Protein AF-A0A9Q0YHU2-F1 (afdb_monomer)

Sequence (112 aa):
MFFFGITVQHPTLLHMFLQQNFCLVVPSHVRVKLPQVEPEPTNDVVRATDRQSKTKMKHYAEKKHSFKQSPIRVGDDSVLVRQNKINKLFPPYDPKPFKFISDKGSLITARA

Solvent-accessible surface area (backbone atoms only — not comparable to full-atom values): 7676 Å² total; per-residue (Å²): 141,81,90,82,84,79,82,82,85,81,82,89,85,80,85,79,69,67,82,76,73,80,65,76,84,66,66,96,58,80,75,85,65,74,88,75,84,70,76,81,74,54,71,66,56,53,52,50,52,50,52,52,51,52,50,53,53,49,52,51,50,40,60,74,68,63,66,73,83,72,93,77,51,74,69,42,68,75,42,67,51,76,49,80,86,83,58,94,86,57,76,67,47,41,89,65,59,19,32,34,70,46,73,60,90,90,47,76,42,67,49,117

Mean predicted aligned error: 15.83 Å

Secondary structure (DSSP, 8-state):
----------------S----------SS---SPPP-PPPPPHHHHHHHHHHHHHHHHHHHHHHTTPPPP---TT-S-BPPBPP---TTS-SB-SS-BEEEEEETTEEEEE-

Foldseek 3Di:
DDDDDDDDDDDDDDPPPDPPPPPVPPPPDDPPDDPDPDPDDDPVVVVVVVVVVVVVVVVVVCVVVVPDDDPDDQFDFFDWDADDCPDPPDDRTDPDGWHWHDDDPPDTDTHD

Organism: Holothuria leucospilota (NCBI:txid206669)

Radius of gyration: 26.69 Å; Cα contacts (8 Å, |Δi|>4): 64; chains: 1; bounding box: 63×56×56 Å

Structure (mmCIF, N/CA/C/O backbone):
data_AF-A0A9Q0YHU2-F1
#
_entry.id   AF-A0A9Q0YHU2-F1
#
loop_
_atom_site.group_PDB
_atom_site.id
_atom_site.type_symbol
_atom_site.label_atom_id
_atom_site.label_alt_id
_atom_site.label_comp_id
_atom_site.label_asym_id
_atom_site.label_entity_id
_atom_site.label_seq_id
_atom_site.pdbx_PDB_ins_code
_atom_site.Cartn_x
_atom_site.Cartn_y
_atom_site.Cartn_z
_atom_site.occupancy
_atom_site.B_iso_or_equiv
_atom_site.auth_seq_id
_atom_site.auth_comp_id
_atom_site.auth_asym_id
_atom_site.auth_atom_id
_atom_site.pdbx_PDB_model_num
ATOM 1 N N . MET A 1 1 ? -16.260 41.798 5.745 1.00 46.94 1 MET A N 1
ATOM 2 C CA . MET A 1 1 ? -15.232 41.582 4.704 1.00 46.94 1 MET A CA 1
ATOM 3 C C . MET A 1 1 ? -13.871 41.693 5.364 1.00 46.94 1 MET A C 1
ATOM 5 O O . MET A 1 1 ? -13.490 42.799 5.703 1.00 46.94 1 MET A O 1
ATOM 9 N N . PHE A 1 2 ? -13.178 40.579 5.606 1.00 33.62 2 PHE A N 1
ATOM 10 C CA . PHE A 1 2 ? -11.788 40.593 6.072 1.00 33.62 2 PHE A CA 1
ATOM 11 C C . PHE A 1 2 ? -11.046 39.415 5.440 1.00 33.62 2 PHE A C 1
ATOM 13 O O . PHE A 1 2 ? -11.376 38.258 5.688 1.00 33.62 2 PHE A O 1
ATOM 20 N N . PHE A 1 3 ? -10.086 39.737 4.575 1.00 40.09 3 PHE A N 1
ATOM 21 C CA . PHE A 1 3 ? -9.089 38.806 4.063 1.00 40.09 3 PHE A CA 1
ATOM 22 C C . PHE A 1 3 ? -8.069 38.539 5.174 1.00 40.09 3 PHE A C 1
ATOM 24 O O . PHE A 1 3 ? -7.473 39.483 5.684 1.00 40.09 3 PHE A O 1
ATOM 31 N N . PHE A 1 4 ? -7.836 37.274 5.522 1.00 36.47 4 PHE A N 1
ATOM 32 C CA . PHE A 1 4 ? -6.666 36.871 6.304 1.00 36.47 4 PHE A CA 1
ATOM 33 C C . PHE A 1 4 ? -5.747 36.044 5.409 1.00 36.47 4 PHE A C 1
ATOM 35 O O . PHE A 1 4 ? -5.986 34.864 5.161 1.00 36.47 4 PHE A O 1
ATOM 42 N N . GLY A 1 5 ? -4.705 36.699 4.897 1.00 49.44 5 GLY A N 1
ATOM 43 C CA . GLY A 1 5 ? -3.514 36.024 4.403 1.00 49.44 5 GLY A CA 1
ATOM 44 C C . GLY A 1 5 ? -2.700 35.527 5.593 1.00 49.44 5 GLY A C 1
ATOM 45 O O . GLY A 1 5 ? -2.470 36.276 6.541 1.00 49.44 5 GLY A O 1
ATOM 46 N N . ILE A 1 6 ? -2.272 34.268 5.549 1.00 44.22 6 ILE A N 1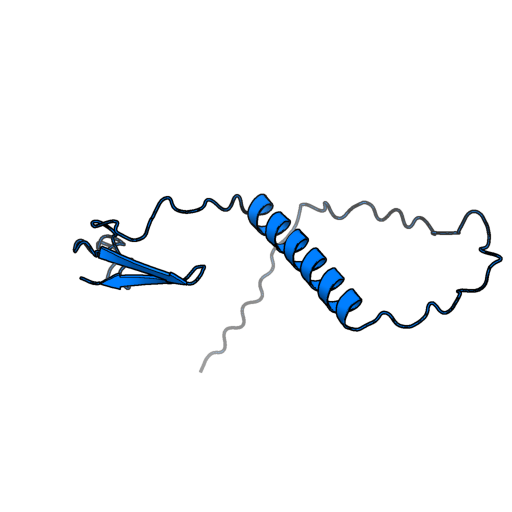
ATOM 47 C CA . ILE A 1 6 ? -1.313 33.729 6.511 1.00 44.22 6 ILE A CA 1
ATOM 48 C C . ILE A 1 6 ? -0.004 33.504 5.768 1.00 44.22 6 ILE A C 1
ATOM 50 O O . ILE A 1 6 ? 0.153 32.569 4.986 1.00 44.22 6 ILE A O 1
ATOM 54 N N . THR A 1 7 ? 0.935 34.403 6.034 1.00 49.12 7 THR A N 1
ATOM 55 C CA . THR A 1 7 ? 2.366 34.198 5.859 1.00 49.12 7 THR A CA 1
ATOM 56 C C . THR A 1 7 ? 2.821 33.130 6.853 1.00 49.12 7 THR A C 1
ATOM 58 O O . THR A 1 7 ? 2.736 33.349 8.061 1.00 49.12 7 THR A O 1
ATOM 61 N N . VAL A 1 8 ? 3.318 31.986 6.379 1.00 47.03 8 VAL A N 1
ATOM 62 C CA . VAL A 1 8 ? 4.023 31.027 7.241 1.00 47.03 8 VAL A CA 1
ATOM 63 C C . VAL A 1 8 ? 5.519 31.250 7.066 1.00 47.03 8 VAL A C 1
ATOM 65 O O . VAL A 1 8 ? 6.138 30.765 6.123 1.00 47.03 8 VAL A O 1
ATOM 68 N N . GLN A 1 9 ? 6.088 32.012 7.999 1.00 53.66 9 GLN A N 1
ATOM 69 C CA . GLN A 1 9 ? 7.481 31.849 8.389 1.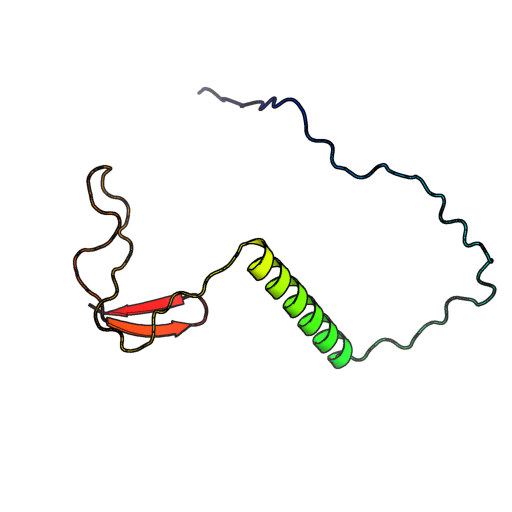00 53.66 9 GLN A CA 1
ATOM 70 C C . GLN A 1 9 ? 7.615 30.486 9.079 1.00 53.66 9 GLN A C 1
ATOM 72 O O . GLN A 1 9 ? 6.909 30.221 10.050 1.00 53.66 9 GLN A O 1
ATOM 77 N N . HIS A 1 10 ? 8.547 29.648 8.626 1.00 48.94 10 HIS A N 1
ATOM 78 C CA . HIS A 1 10 ? 9.138 28.630 9.490 1.00 48.94 10 HIS A CA 1
ATOM 79 C C . HIS A 1 10 ? 10.664 28.602 9.297 1.00 48.94 10 HIS A C 1
ATOM 81 O O . HIS A 1 10 ? 11.126 28.458 8.163 1.00 48.94 10 HIS A O 1
ATOM 87 N N . PRO A 1 11 ? 11.449 28.766 10.379 1.00 56.06 11 PRO A N 1
ATOM 88 C CA . PRO A 1 11 ? 12.905 28.736 10.340 1.00 56.06 11 PRO A CA 1
ATOM 89 C C . PRO A 1 11 ? 13.443 27.295 10.475 1.00 56.06 11 PRO A C 1
ATOM 91 O O . PRO A 1 11 ? 12.895 26.505 11.235 1.00 56.06 11 PRO A O 1
ATOM 94 N N . THR A 1 12 ? 14.492 26.982 9.694 1.00 55.03 12 THR A N 1
ATOM 95 C CA . THR A 1 12 ? 15.769 26.303 10.059 1.00 55.03 12 THR A CA 1
ATOM 96 C C . THR A 1 12 ? 15.709 25.118 11.061 1.00 55.03 12 THR A C 1
ATOM 98 O O . THR A 1 12 ? 15.179 25.274 12.147 1.00 55.03 12 THR A O 1
ATOM 101 N N . LEU A 1 13 ? 16.303 23.926 10.913 1.00 50.78 13 LEU A N 1
ATOM 102 C CA . LEU A 1 13 ? 17.416 23.386 10.130 1.00 50.78 13 LEU A CA 1
ATOM 103 C C . LEU A 1 13 ? 17.270 21.853 10.08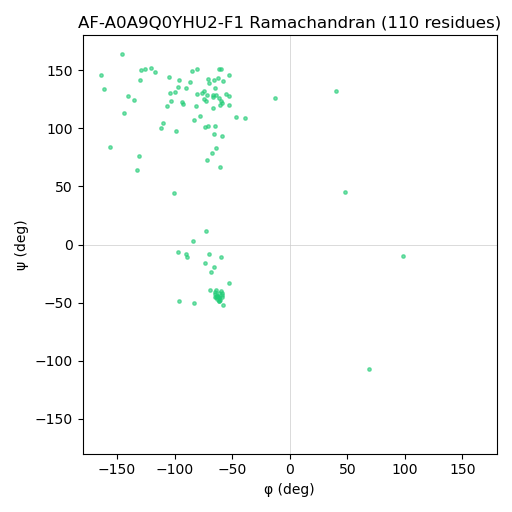4 1.00 50.78 13 LEU A C 1
ATOM 105 O O . LEU A 1 13 ? 17.172 21.214 11.128 1.00 50.78 13 LEU A O 1
ATOM 109 N N . LEU A 1 14 ? 17.416 21.256 8.905 1.00 39.41 14 LEU A N 1
ATOM 110 C CA . LEU A 1 14 ? 18.339 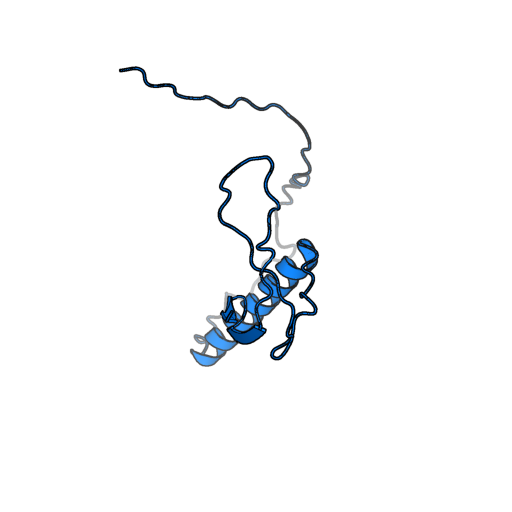20.132 8.727 1.00 39.41 14 LEU A CA 1
ATOM 111 C C . LEU A 1 14 ? 18.702 20.100 7.247 1.00 39.41 14 LEU A C 1
ATOM 113 O O . LEU A 1 14 ? 18.079 19.441 6.417 1.00 39.41 14 LEU A O 1
ATOM 117 N N . HIS A 1 15 ? 19.690 20.927 6.917 1.00 53.50 15 HIS A N 1
ATOM 118 C CA . HIS A 1 15 ? 20.351 20.946 5.626 1.00 53.50 15 HIS A CA 1
ATOM 119 C C . HIS A 1 15 ? 21.141 19.637 5.469 1.00 53.50 15 HIS A C 1
ATOM 121 O O . HIS A 1 15 ? 22.350 19.591 5.660 1.00 53.50 15 HIS A O 1
ATOM 127 N N . MET A 1 16 ? 20.440 18.556 5.132 1.00 44.41 16 MET A N 1
ATOM 128 C CA . MET A 1 16 ? 21.021 17.413 4.425 1.00 44.41 16 MET A CA 1
ATOM 129 C C . MET A 1 16 ? 20.662 17.509 2.944 1.00 44.41 16 MET A C 1
ATOM 131 O O . MET A 1 16 ? 20.260 16.532 2.318 1.00 44.41 16 MET A O 1
ATOM 135 N N . PHE A 1 17 ? 20.779 18.702 2.366 1.00 40.81 17 PHE A N 1
ATOM 136 C CA . PHE A 1 17 ? 21.079 18.757 0.951 1.00 40.81 17 PHE A CA 1
ATOM 137 C C . PHE A 1 17 ? 22.586 18.609 0.868 1.00 40.81 17 PHE A C 1
ATOM 139 O O . PHE A 1 17 ? 23.331 19.468 1.339 1.00 40.81 17 PHE A O 1
ATOM 146 N N . LEU A 1 18 ? 22.974 17.417 0.409 1.00 44.25 18 LEU A N 1
ATOM 147 C CA . LEU A 1 18 ? 24.281 17.047 -0.108 1.00 44.25 18 LEU A CA 1
ATOM 148 C C . LEU A 1 18 ? 25.133 18.278 -0.363 1.00 44.25 18 LEU A C 1
ATOM 150 O O . LEU A 1 18 ? 24.706 19.162 -1.110 1.00 44.25 18 LEU A O 1
ATOM 154 N N . GLN A 1 19 ? 26.334 18.294 0.222 1.00 45.72 19 GLN A N 1
ATOM 155 C CA . GLN A 1 19 ? 27.420 19.092 -0.314 1.00 45.72 19 GLN A CA 1
ATOM 156 C C . GLN A 1 19 ? 27.321 18.992 -1.832 1.00 45.72 19 GLN A C 1
ATOM 158 O O . GLN A 1 19 ? 27.521 17.924 -2.418 1.00 45.72 19 GLN A O 1
ATOM 163 N N . GLN A 1 20 ? 26.923 20.100 -2.452 1.00 49.31 20 GLN A N 1
ATOM 164 C CA . GLN A 1 20 ? 27.197 20.336 -3.844 1.00 49.31 20 GLN A CA 1
ATOM 165 C C . GLN A 1 20 ? 28.715 20.416 -3.895 1.00 49.31 20 GLN A C 1
ATOM 167 O O . GLN A 1 20 ? 29.313 21.485 -3.875 1.00 49.31 20 GLN A O 1
ATOM 172 N N . ASN A 1 21 ? 29.345 19.248 -3.963 1.00 45.16 21 ASN A N 1
ATOM 173 C CA . ASN A 1 21 ? 30.499 19.121 -4.807 1.00 45.16 21 ASN A CA 1
ATOM 174 C C . ASN A 1 21 ? 29.959 19.486 -6.184 1.00 45.16 21 ASN A C 1
ATOM 176 O O . ASN A 1 21 ? 29.394 18.656 -6.895 1.00 45.16 21 ASN A O 1
ATOM 180 N N . PHE A 1 22 ? 30.095 20.766 -6.524 1.00 45.84 22 PHE A N 1
ATOM 181 C CA . PHE A 1 22 ? 30.223 21.235 -7.890 1.00 45.84 22 PHE A CA 1
ATOM 182 C C . PHE A 1 22 ? 31.492 20.566 -8.441 1.00 45.84 22 PHE A C 1
ATOM 184 O O . PHE A 1 22 ? 32.532 21.179 -8.649 1.00 45.84 22 PHE A O 1
ATOM 191 N N . CYS A 1 23 ? 31.448 19.243 -8.578 1.00 43.25 23 CYS A N 1
ATOM 192 C CA . CYS A 1 23 ? 32.408 18.505 -9.350 1.00 43.25 23 CYS A CA 1
ATOM 193 C C . CYS A 1 23 ? 32.009 18.836 -10.777 1.00 43.25 23 CYS A C 1
ATOM 195 O O . CYS A 1 23 ? 30.991 18.354 -11.275 1.00 43.25 23 CYS A O 1
ATOM 197 N N . LEU A 1 24 ? 32.753 19.754 -11.391 1.00 50.00 24 LEU A N 1
ATOM 198 C CA . LEU A 1 24 ? 32.764 19.886 -12.834 1.00 50.00 24 LEU A CA 1
ATOM 199 C C . LEU A 1 24 ? 32.918 18.464 -13.379 1.00 50.00 24 LEU A C 1
ATOM 201 O O . LEU A 1 24 ? 33.969 17.848 -13.201 1.00 50.00 24 LEU A O 1
ATOM 205 N N . VAL A 1 25 ? 31.864 17.922 -13.991 1.00 59.59 25 VAL A N 1
ATOM 206 C CA . VAL A 1 25 ? 31.956 16.686 -14.770 1.00 59.59 25 VAL A CA 1
ATOM 207 C C . VAL A 1 25 ? 32.704 17.065 -16.040 1.00 59.59 25 VAL A C 1
ATOM 209 O O . VAL A 1 25 ? 32.129 17.229 -17.111 1.00 59.59 25 VAL A O 1
ATOM 212 N N . VAL A 1 26 ? 34.004 17.298 -15.892 1.00 61.91 26 VAL A N 1
ATOM 213 C CA . VAL A 1 26 ? 34.934 17.304 -17.003 1.00 61.91 26 VAL A CA 1
ATOM 214 C C . VAL A 1 26 ? 35.157 15.826 -17.289 1.00 61.91 26 VAL A C 1
ATOM 216 O O . VAL A 1 26 ? 35.706 15.125 -16.433 1.00 61.91 26 VAL A O 1
ATOM 219 N N . PRO A 1 27 ? 34.674 15.290 -18.418 1.00 63.81 27 PRO A N 1
ATOM 220 C CA . PRO A 1 27 ? 34.990 13.917 -18.758 1.00 63.81 27 PRO A CA 1
ATOM 221 C C . PRO A 1 27 ? 36.517 13.818 -18.861 1.00 63.81 27 PRO A C 1
ATOM 223 O O . PRO A 1 27 ? 37.142 14.562 -19.615 1.00 63.81 27 PRO A O 1
ATOM 226 N N . SER A 1 28 ? 37.126 12.915 -18.088 1.00 60.50 28 SER A N 1
ATOM 227 C CA . SER A 1 28 ? 38.582 12.685 -18.064 1.00 60.50 28 SER A CA 1
ATOM 228 C C . SER A 1 28 ? 39.146 12.259 -19.426 1.00 60.50 28 SER A C 1
ATOM 230 O O . SER A 1 28 ? 40.358 12.252 -19.638 1.00 60.50 28 SER A O 1
ATOM 232 N N . HIS A 1 29 ? 38.263 11.940 -20.371 1.00 71.06 29 HIS A N 1
ATOM 233 C CA . HIS A 1 29 ? 38.574 11.744 -21.769 1.00 71.06 29 HIS A CA 1
ATOM 234 C C . HIS A 1 29 ? 37.464 12.352 -22.624 1.00 71.06 29 HIS A C 1
ATOM 236 O O . HIS A 1 29 ? 36.286 12.038 -22.435 1.00 71.06 29 HIS A O 1
ATOM 242 N N . VAL A 1 30 ? 37.827 13.208 -23.579 1.00 75.88 30 VAL A N 1
ATOM 243 C CA . VAL A 1 30 ? 36.872 13.714 -24.568 1.00 75.88 30 VAL A CA 1
ATOM 244 C C . VAL A 1 30 ? 36.306 12.510 -25.316 1.00 75.88 30 VAL A C 1
ATOM 246 O O . VAL A 1 30 ? 37.048 11.716 -25.897 1.00 75.88 30 VAL A O 1
ATOM 249 N N . ARG A 1 31 ? 34.980 12.345 -25.284 1.00 72.69 31 ARG A N 1
ATOM 250 C CA . ARG A 1 31 ? 34.297 11.304 -26.053 1.00 72.69 31 ARG A CA 1
ATOM 251 C C . ARG A 1 31 ? 34.474 11.627 -27.537 1.00 72.69 31 ARG A C 1
ATOM 253 O O . ARG A 1 31 ? 33.715 12.397 -28.104 1.00 72.69 31 ARG A O 1
ATOM 260 N N . VAL A 1 32 ? 35.479 11.022 -28.161 1.00 78.38 32 VAL A N 1
ATOM 261 C CA . VAL A 1 32 ? 35.806 11.194 -29.590 1.00 78.38 32 VAL A CA 1
ATOM 262 C C . VAL A 1 32 ? 34.784 10.553 -30.535 1.00 78.38 32 VAL A C 1
ATOM 264 O O . VAL A 1 32 ? 34.840 10.759 -31.742 1.00 78.38 32 VAL A O 1
ATOM 267 N N . LYS A 1 33 ? 33.829 9.781 -30.003 1.00 78.94 33 LYS A N 1
ATOM 268 C CA . LYS A 1 33 ? 32.714 9.231 -30.775 1.00 78.94 33 LYS A CA 1
ATOM 269 C C . LYS A 1 33 ? 31.512 10.159 -30.684 1.00 78.94 33 LYS A C 1
ATOM 271 O O . LYS A 1 33 ? 30.994 10.404 -29.587 1.00 78.94 33 LYS A O 1
ATOM 276 N N . LEU A 1 34 ? 31.050 10.598 -31.850 1.00 80.25 34 LEU A N 1
ATOM 277 C CA . LEU A 1 34 ? 29.794 11.320 -31.996 1.00 80.25 34 LEU A CA 1
ATOM 278 C C . LEU A 1 34 ? 28.648 10.519 -31.345 1.00 80.25 34 LEU A C 1
ATOM 280 O O . LEU A 1 34 ? 28.691 9.282 -31.331 1.00 80.25 34 LEU A O 1
ATOM 284 N N . PRO A 1 35 ? 27.644 11.189 -30.756 1.00 80.00 35 PRO A N 1
ATOM 285 C CA . PRO A 1 35 ? 26.403 10.536 -30.371 1.00 80.00 35 PRO A CA 1
ATOM 286 C C . PRO A 1 35 ? 25.845 9.795 -31.583 1.00 80.00 35 PRO A C 1
ATOM 288 O O . PRO A 1 35 ? 25.616 10.391 -32.634 1.00 80.00 35 PRO A O 1
ATOM 291 N N . GLN A 1 36 ? 25.697 8.483 -31.449 1.00 80.12 36 GLN A N 1
ATOM 292 C CA . GLN A 1 36 ? 25.052 7.683 -32.470 1.00 80.12 36 GLN A CA 1
ATOM 293 C C . GLN A 1 36 ? 23.548 7.848 -32.276 1.00 80.12 36 GLN A C 1
ATOM 295 O O . GLN A 1 36 ? 23.056 7.743 -31.151 1.00 80.12 36 GLN A O 1
ATOM 300 N N . VAL A 1 37 ? 22.838 8.167 -33.358 1.00 81.44 37 VAL A N 1
ATOM 301 C CA . VAL A 1 37 ? 21.377 8.150 -33.352 1.00 81.44 37 VAL A CA 1
ATOM 302 C C . VAL A 1 37 ? 20.978 6.684 -33.290 1.00 81.44 37 VAL A C 1
ATOM 304 O O . VAL A 1 37 ? 21.104 5.958 -34.276 1.00 81.44 37 VAL A O 1
ATOM 307 N N . GLU A 1 38 ? 20.592 6.236 -32.101 1.00 80.94 38 GLU A N 1
ATOM 308 C CA . GLU A 1 38 ? 19.968 4.930 -31.947 1.00 80.94 38 GLU A CA 1
ATOM 309 C C . GLU A 1 38 ? 18.613 4.956 -32.666 1.00 80.94 38 GLU A C 1
ATOM 311 O O . GLU A 1 38 ? 17.929 5.984 -32.643 1.00 80.94 38 GLU A O 1
ATOM 316 N N . PRO A 1 39 ? 18.220 3.860 -33.332 1.00 83.38 39 PRO A N 1
ATOM 317 C CA . PRO A 1 39 ? 16.900 3.776 -33.931 1.00 83.38 39 PRO A CA 1
ATOM 318 C C . PRO A 1 39 ? 15.831 3.974 -32.854 1.00 83.38 39 PRO A C 1
ATOM 320 O O . PRO A 1 39 ? 15.964 3.475 -31.733 1.00 83.38 39 PRO A O 1
ATOM 323 N N . GLU A 1 40 ? 14.765 4.693 -33.211 1.00 86.50 40 GLU A N 1
ATOM 324 C CA . GLU A 1 40 ? 13.642 4.923 -32.305 1.00 86.50 40 GLU A CA 1
ATOM 325 C C . GLU A 1 40 ? 13.126 3.581 -31.762 1.00 86.50 40 GLU A C 1
ATOM 327 O O . GLU A 1 40 ? 12.867 2.652 -32.541 1.00 86.50 40 GLU A O 1
ATOM 332 N N . PRO A 1 41 ? 12.993 3.437 -30.432 1.00 85.94 41 PRO A N 1
ATOM 333 C CA . PRO A 1 41 ? 12.521 2.198 -29.846 1.00 85.94 41 PRO A CA 1
ATOM 334 C C . PRO A 1 41 ? 11.097 1.915 -30.324 1.00 85.94 41 PRO A C 1
ATOM 336 O O . PRO A 1 41 ? 10.260 2.811 -30.441 1.00 85.94 41 PRO A O 1
ATOM 339 N N . THR A 1 42 ? 10.787 0.640 -30.556 1.00 91.94 42 THR A N 1
ATOM 340 C CA . THR A 1 42 ? 9.410 0.256 -30.871 1.00 91.94 42 THR A CA 1
ATOM 341 C C . THR A 1 42 ? 8.487 0.602 -29.699 1.00 91.94 42 THR A C 1
ATOM 343 O O . THR A 1 42 ? 8.888 0.579 -28.529 1.00 91.94 42 THR A O 1
ATOM 346 N N . ASN A 1 43 ? 7.216 0.886 -29.997 1.00 93.19 43 ASN A N 1
ATOM 347 C CA . ASN A 1 43 ? 6.217 1.228 -28.978 1.00 93.19 43 ASN A CA 1
ATOM 348 C C . ASN A 1 43 ? 6.140 0.193 -27.842 1.00 93.19 43 ASN A C 1
ATOM 350 O O . ASN A 1 43 ? 5.897 0.550 -26.688 1.00 93.19 43 ASN A O 1
ATOM 354 N N . ASP A 1 44 ? 6.372 -1.084 -28.145 1.00 94.25 44 ASP A N 1
ATOM 355 C CA . ASP A 1 44 ? 6.340 -2.160 -27.155 1.00 94.25 44 ASP A CA 1
ATOM 356 C C . ASP A 1 44 ? 7.506 -2.078 -26.166 1.00 94.25 44 ASP A C 1
ATOM 358 O O . ASP A 1 44 ? 7.308 -2.260 -24.963 1.00 94.25 44 ASP A O 1
ATOM 362 N N . VAL A 1 45 ? 8.704 -1.722 -26.641 1.00 93.81 45 VAL A N 1
ATOM 363 C CA . VAL A 1 45 ? 9.888 -1.522 -25.790 1.00 93.81 45 VAL A CA 1
ATOM 364 C C . VAL A 1 45 ? 9.678 -0.334 -24.855 1.00 93.81 45 VAL A C 1
ATOM 366 O O . VAL A 1 45 ? 9.983 -0.421 -23.660 1.00 93.81 45 VAL A O 1
ATOM 369 N N . VAL A 1 46 ? 9.087 0.750 -25.363 1.00 94.50 46 VAL A N 1
ATOM 370 C CA . VAL A 1 46 ? 8.744 1.929 -24.554 1.00 94.50 46 VAL A CA 1
ATOM 371 C C . VAL A 1 46 ? 7.746 1.553 -23.456 1.00 94.50 46 VAL A C 1
ATOM 373 O O . VAL A 1 46 ? 7.977 1.842 -22.281 1.00 94.50 46 VAL A O 1
ATOM 376 N N . ARG A 1 47 ? 6.672 0.832 -23.804 1.00 96.81 47 ARG A N 1
ATOM 377 C CA . ARG A 1 47 ? 5.656 0.366 -22.844 1.00 96.81 47 ARG A CA 1
ATOM 378 C C . ARG A 1 47 ? 6.235 -0.578 -21.791 1.00 96.81 47 ARG A C 1
ATOM 380 O O . ARG A 1 47 ? 5.891 -0.468 -20.614 1.00 96.81 47 ARG A O 1
ATOM 387 N N . ALA A 1 48 ? 7.112 -1.497 -22.189 1.00 97.06 48 ALA A N 1
ATOM 388 C CA . ALA A 1 48 ? 7.762 -2.426 -21.269 1.00 97.06 48 ALA A CA 1
ATOM 389 C C . ALA A 1 48 ? 8.669 -1.688 -20.272 1.00 97.06 48 ALA A C 1
ATOM 391 O O . ALA A 1 48 ? 8.596 -1.932 -19.064 1.00 97.06 48 ALA A O 1
ATOM 392 N N . THR A 1 49 ? 9.467 -0.740 -20.764 1.00 95.69 49 THR A N 1
ATOM 393 C CA . THR A 1 49 ? 10.381 0.072 -19.947 1.00 95.69 49 THR A CA 1
ATOM 394 C C . THR A 1 49 ? 9.620 0.965 -18.967 1.00 95.69 49 THR A C 1
ATOM 396 O O . THR A 1 49 ? 9.965 1.039 -17.783 1.00 95.69 49 THR A O 1
ATOM 399 N N . ASP A 1 50 ? 8.535 1.592 -19.421 1.00 97.56 50 ASP A N 1
ATOM 400 C CA . ASP A 1 50 ? 7.634 2.372 -18.572 1.00 97.56 50 ASP A CA 1
ATOM 401 C C . ASP A 1 50 ? 7.002 1.502 -17.474 1.00 97.56 50 ASP A C 1
ATOM 403 O O . ASP A 1 50 ? 7.074 1.837 -16.288 1.00 97.56 50 ASP A O 1
ATOM 407 N N . ARG A 1 51 ? 6.466 0.325 -17.830 1.00 97.19 51 ARG A N 1
ATOM 408 C CA . ARG A 1 51 ? 5.896 -0.620 -16.857 1.00 97.19 51 ARG A CA 1
ATOM 409 C C . ARG A 1 51 ? 6.927 -1.043 -15.812 1.00 97.19 51 ARG A C 1
ATOM 411 O O . ARG A 1 51 ? 6.611 -1.090 -14.618 1.00 97.19 51 ARG A O 1
ATOM 418 N N . GLN A 1 52 ? 8.156 -1.335 -16.234 1.00 97.88 52 GLN A N 1
ATOM 419 C CA . GLN A 1 52 ? 9.237 -1.704 -15.323 1.00 97.88 52 GLN A CA 1
ATOM 420 C C . GLN A 1 52 ? 9.571 -0.550 -14.369 1.00 97.88 52 GLN A C 1
ATOM 422 O O . GLN A 1 52 ? 9.699 -0.760 -13.160 1.00 97.88 52 GLN A O 1
ATOM 427 N N . SER A 1 53 ? 9.660 0.671 -14.892 1.00 97.31 53 SER A N 1
ATOM 428 C CA . SER A 1 53 ? 9.964 1.870 -14.107 1.00 97.31 53 SER A CA 1
ATOM 429 C C . SER A 1 53 ? 8.867 2.159 -13.082 1.00 97.31 53 SER A C 1
ATOM 431 O O . SER A 1 53 ? 9.157 2.340 -11.899 1.00 97.31 53 SER A O 1
ATOM 433 N N . LYS A 1 54 ? 7.594 2.080 -13.486 1.00 97.12 54 LYS A N 1
ATOM 434 C CA . LYS A 1 54 ? 6.433 2.202 -12.588 1.00 97.12 54 LYS A CA 1
ATOM 435 C C . LYS A 1 54 ? 6.426 1.142 -11.491 1.00 97.12 54 LYS A C 1
ATOM 437 O O . LYS A 1 54 ? 6.151 1.461 -10.337 1.00 97.12 54 LYS A O 1
ATOM 442 N N . THR A 1 55 ? 6.791 -0.095 -11.822 1.00 96.81 55 THR A N 1
ATOM 443 C CA . THR A 1 55 ? 6.884 -1.186 -10.838 1.00 96.81 55 THR A CA 1
ATOM 444 C C . THR A 1 55 ? 7.960 -0.896 -9.789 1.00 96.81 55 THR A C 1
ATOM 446 O O . THR A 1 55 ? 7.703 -1.030 -8.593 1.00 96.81 55 THR A O 1
ATOM 449 N N . LYS A 1 56 ? 9.140 -0.423 -10.214 1.00 97.56 56 LYS A N 1
ATOM 450 C CA . LYS A 1 56 ? 10.225 -0.020 -9.304 1.00 97.56 56 LYS A CA 1
ATOM 451 C C . LYS A 1 56 ? 9.804 1.132 -8.389 1.00 97.56 56 LYS A C 1
ATOM 453 O O . LYS A 1 56 ? 10.029 1.062 -7.182 1.00 97.56 56 LYS A O 1
ATOM 458 N N . MET A 1 57 ? 9.163 2.161 -8.948 1.00 96.69 57 MET A N 1
ATOM 459 C CA . MET A 1 57 ? 8.672 3.311 -8.180 1.00 96.69 57 MET A CA 1
ATOM 460 C C . MET A 1 57 ? 7.630 2.896 -7.138 1.00 96.69 57 MET A C 1
ATOM 462 O O . MET A 1 57 ? 7.739 3.295 -5.980 1.00 96.69 57 MET A O 1
ATOM 466 N N . LYS A 1 58 ? 6.667 2.046 -7.520 1.00 93.50 58 LYS A N 1
ATOM 467 C CA . LYS A 1 58 ? 5.658 1.498 -6.605 1.00 93.50 58 LYS A CA 1
ATOM 468 C C . LYS A 1 58 ? 6.309 0.743 -5.447 1.00 93.50 58 LYS A C 1
ATOM 470 O O . LYS A 1 58 ? 6.047 1.070 -4.296 1.00 93.50 58 LYS A O 1
ATOM 475 N N . HIS A 1 59 ? 7.202 -0.200 -5.747 1.00 94.25 59 HIS A N 1
ATOM 476 C CA . HIS A 1 59 ? 7.895 -0.978 -4.720 1.00 94.25 59 HIS A CA 1
ATOM 477 C C . HIS A 1 59 ? 8.702 -0.082 -3.768 1.00 94.25 59 HIS A C 1
ATOM 479 O O . HIS A 1 59 ? 8.690 -0.283 -2.555 1.00 94.25 59 HIS A O 1
ATOM 485 N N . TYR A 1 60 ? 9.394 0.934 -4.296 1.00 95.12 60 TYR A N 1
ATOM 486 C CA . TYR A 1 60 ? 10.120 1.891 -3.463 1.00 95.12 60 TYR A CA 1
ATOM 487 C C . TYR A 1 60 ? 9.181 2.673 -2.537 1.00 95.12 60 TYR A C 1
ATOM 489 O O . TYR A 1 60 ? 9.471 2.798 -1.348 1.00 95.12 60 TYR A O 1
ATOM 497 N N . ALA A 1 61 ? 8.051 3.162 -3.055 1.00 93.00 61 ALA A N 1
ATOM 498 C CA . ALA A 1 61 ? 7.056 3.870 -2.258 1.00 93.00 61 ALA A CA 1
ATOM 499 C C . ALA A 1 61 ? 6.471 2.969 -1.156 1.00 93.00 61 ALA A C 1
ATOM 501 O O . ALA A 1 61 ? 6.471 3.355 0.011 1.00 93.00 61 ALA A O 1
ATOM 502 N N . GLU A 1 62 ? 6.051 1.750 -1.498 1.00 92.88 62 GLU A N 1
ATOM 503 C CA . GLU A 1 62 ? 5.513 0.771 -0.544 1.00 92.88 62 GLU A CA 1
ATOM 504 C C . GLU A 1 62 ? 6.527 0.433 0.555 1.00 92.88 62 GLU A C 1
ATOM 506 O O . GLU A 1 62 ? 6.189 0.466 1.741 1.00 92.88 62 GLU A O 1
ATOM 511 N N . LYS A 1 63 ? 7.792 0.195 0.179 1.00 91.81 63 LYS A N 1
ATOM 512 C CA . LYS A 1 63 ? 8.882 -0.070 1.124 1.00 91.81 63 LYS A CA 1
ATOM 513 C C . LYS A 1 63 ? 9.152 1.130 2.032 1.00 91.81 63 LYS A C 1
ATOM 515 O O . LYS A 1 63 ? 9.265 0.964 3.242 1.00 91.81 63 LYS A O 1
ATOM 520 N N . LYS A 1 64 ? 9.247 2.340 1.469 1.00 93.56 64 LYS A N 1
ATOM 521 C CA . LYS A 1 64 ? 9.541 3.570 2.224 1.00 93.56 64 LYS A CA 1
ATOM 522 C C . LYS A 1 64 ? 8.436 3.899 3.226 1.00 93.56 64 LYS A C 1
ATOM 524 O O . LYS A 1 64 ? 8.731 4.313 4.342 1.00 93.56 64 LYS A O 1
ATOM 529 N N . HIS A 1 65 ? 7.178 3.691 2.846 1.00 85.88 65 HIS A N 1
ATOM 530 C CA . HIS A 1 65 ? 6.024 3.936 3.709 1.00 85.88 65 HIS A CA 1
ATOM 531 C C . HIS A 1 65 ? 5.698 2.767 4.650 1.00 85.88 65 HIS A C 1
ATOM 533 O O . HIS A 1 65 ? 4.726 2.861 5.394 1.00 85.88 65 HIS A O 1
ATOM 539 N N . SER A 1 66 ? 6.494 1.685 4.651 1.00 86.69 66 SER A N 1
ATOM 540 C CA . SER A 1 66 ? 6.212 0.458 5.414 1.00 86.69 66 SER A CA 1
ATOM 541 C C . SER A 1 66 ? 4.769 -0.022 5.219 1.00 86.69 66 SER A C 1
ATOM 543 O O . SER A 1 66 ? 4.074 -0.339 6.187 1.00 86.69 66 SER A O 1
ATOM 545 N N . PHE A 1 67 ? 4.296 -0.023 3.969 1.00 83.00 67 PHE A N 1
ATOM 546 C CA . PHE A 1 67 ? 2.928 -0.415 3.651 1.00 83.00 67 PHE A CA 1
ATOM 547 C C . PHE A 1 67 ? 2.692 -1.868 4.084 1.00 83.00 67 PHE A C 1
ATOM 549 O O . PHE A 1 67 ? 3.369 -2.784 3.617 1.00 83.00 67 PHE A O 1
ATOM 556 N N . LYS A 1 68 ? 1.730 -2.078 4.985 1.00 83.81 68 LYS A N 1
ATOM 557 C CA . LYS A 1 68 ? 1.303 -3.408 5.425 1.00 83.81 68 LYS A CA 1
ATOM 558 C C . LYS A 1 68 ? -0.016 -3.740 4.747 1.00 83.81 68 LYS A C 1
ATOM 560 O O . LYS A 1 68 ? -0.984 -2.997 4.890 1.00 83.81 68 LYS A O 1
ATOM 565 N N . GLN A 1 69 ? -0.051 -4.860 4.032 1.00 82.31 69 GLN A N 1
ATOM 566 C CA . GLN A 1 69 ? -1.307 -5.393 3.519 1.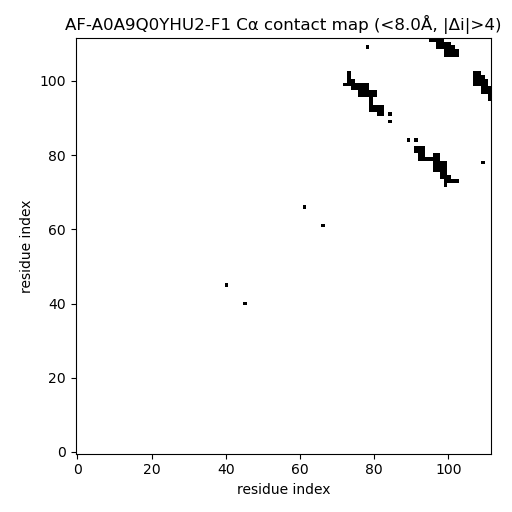00 82.31 69 GLN A CA 1
ATOM 567 C C . GLN A 1 69 ? -2.197 -5.799 4.698 1.00 82.31 69 GLN A C 1
ATOM 569 O O . GLN A 1 69 ? -1.729 -6.421 5.654 1.00 82.31 69 GLN A O 1
ATOM 574 N N . SER A 1 70 ? -3.474 -5.429 4.642 1.00 82.25 70 SER A N 1
ATOM 575 C CA . SER A 1 70 ? -4.457 -5.880 5.623 1.00 82.25 70 SER A CA 1
ATOM 576 C C . SER A 1 70 ? -4.730 -7.377 5.433 1.00 82.25 70 SER A C 1
ATOM 578 O O . SER A 1 70 ? -4.899 -7.797 4.290 1.00 82.25 70 SER A O 1
ATOM 580 N N . PRO A 1 71 ? -4.853 -8.180 6.506 1.00 83.44 71 PRO A N 1
ATOM 581 C CA . PRO A 1 71 ? -5.114 -9.623 6.414 1.00 83.44 71 PRO A CA 1
ATOM 582 C C . PRO A 1 71 ? -6.556 -9.977 5.994 1.00 83.44 71 PRO A C 1
ATOM 584 O O . PRO A 1 71 ? -6.949 -11.132 6.103 1.00 83.44 71 PRO A O 1
ATOM 587 N N . ILE A 1 72 ? -7.333 -8.994 5.539 1.00 86.00 72 ILE A N 1
ATOM 588 C CA . ILE A 1 72 ? -8.762 -9.098 5.237 1.00 86.00 72 ILE A CA 1
ATOM 589 C C . ILE A 1 72 ? -8.948 -9.830 3.901 1.00 86.00 72 ILE A C 1
ATOM 591 O O . ILE A 1 72 ? -8.310 -9.474 2.907 1.00 86.00 72 ILE A O 1
ATOM 595 N N . ARG A 1 73 ? -9.824 -10.836 3.865 1.00 86.44 73 ARG A N 1
ATOM 596 C CA . ARG A 1 73 ? -10.069 -11.701 2.704 1.00 86.44 73 ARG A CA 1
ATOM 597 C C . ARG A 1 73 ? -11.551 -11.807 2.377 1.00 86.44 73 ARG A C 1
ATOM 599 O O . ARG A 1 73 ? -12.411 -11.737 3.249 1.00 86.44 73 ARG A O 1
ATOM 606 N N . VAL A 1 74 ? -11.848 -12.009 1.094 1.00 87.31 74 VAL A N 1
ATOM 607 C CA . VAL A 1 74 ? -13.220 -12.256 0.633 1.00 87.31 74 VAL A CA 1
ATOM 608 C C . VAL A 1 74 ? -13.809 -13.442 1.398 1.00 87.31 74 VAL A C 1
ATOM 610 O O . VAL A 1 74 ? -13.186 -14.499 1.473 1.00 87.31 74 VAL A O 1
ATOM 613 N N . GLY A 1 75 ? -15.007 -13.256 1.951 1.00 85.56 75 GLY A N 1
ATOM 614 C CA . GLY A 1 75 ? -15.665 -14.246 2.803 1.00 85.56 75 GLY A CA 1
ATOM 615 C C . GLY A 1 75 ? -15.523 -14.003 4.305 1.00 85.56 75 GLY A C 1
ATOM 616 O O . GLY A 1 75 ? -16.251 -14.644 5.054 1.00 85.56 75 GLY A O 1
ATOM 617 N N . ASP A 1 76 ? -14.676 -13.068 4.749 1.00 87.94 76 ASP A N 1
ATOM 618 C CA . ASP A 1 76 ? -14.634 -12.664 6.156 1.00 87.94 76 ASP A CA 1
ATOM 619 C C . ASP A 1 76 ? -15.990 -12.065 6.581 1.00 87.94 76 ASP A C 1
ATOM 621 O O . ASP A 1 76 ? -16.512 -11.133 5.953 1.00 87.94 76 ASP A O 1
ATOM 625 N N . ASP A 1 77 ? -16.560 -12.617 7.654 1.00 79.94 77 ASP A N 1
ATOM 626 C CA . ASP A 1 77 ? -17.927 -12.322 8.110 1.00 79.94 77 ASP A CA 1
ATOM 627 C C . ASP A 1 77 ? -18.013 -11.146 9.106 1.00 79.94 77 ASP A C 1
ATOM 629 O O . ASP A 1 77 ? -19.106 -10.692 9.442 1.00 79.94 77 ASP A O 1
ATOM 633 N N . SER A 1 78 ? -16.874 -10.637 9.587 1.00 85.19 78 SER A N 1
ATOM 634 C CA . SER A 1 78 ? -16.800 -9.619 10.644 1.00 85.19 78 SER A CA 1
ATOM 635 C C . SER A 1 78 ? -15.844 -8.474 10.297 1.00 85.19 78 SER A C 1
ATOM 637 O O . SER A 1 78 ? -14.843 -8.232 10.970 1.00 85.19 78 SER A O 1
ATOM 639 N N . VAL A 1 79 ? -16.168 -7.719 9.244 1.00 90.69 79 VAL A N 1
ATOM 640 C CA . VAL A 1 79 ? -15.452 -6.481 8.896 1.00 90.69 79 VAL A CA 1
ATOM 641 C C . VAL A 1 79 ? -16.237 -5.267 9.393 1.00 90.69 79 VAL A C 1
ATOM 643 O O . VAL A 1 79 ? -17.437 -5.152 9.149 1.00 90.69 79 V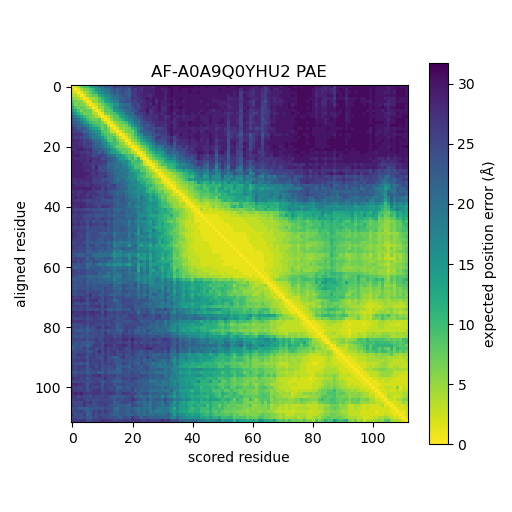AL A O 1
ATOM 646 N N . LEU A 1 80 ? -15.561 -4.340 10.079 1.00 92.50 80 LEU A N 1
ATOM 647 C CA . LEU A 1 80 ? -16.152 -3.070 10.515 1.00 92.50 80 LEU A CA 1
ATOM 648 C C . LEU A 1 80 ? -15.804 -1.952 9.529 1.00 92.50 80 LEU A C 1
ATOM 650 O O . LEU A 1 80 ? -14.654 -1.806 9.109 1.00 92.50 80 LEU A O 1
ATOM 654 N N . VAL A 1 81 ? -16.796 -1.134 9.183 1.00 91.12 81 VAL A N 1
ATOM 655 C CA . VAL A 1 81 ? -16.630 -0.001 8.263 1.00 91.12 81 VAL A CA 1
ATOM 656 C C . VAL A 1 81 ? -16.416 1.282 9.060 1.00 91.12 81 VAL A C 1
ATOM 658 O O . VAL A 1 81 ? -17.015 1.492 10.114 1.00 91.12 81 VAL A O 1
ATOM 661 N N . ARG A 1 82 ? -15.533 2.159 8.573 1.00 91.75 82 ARG A N 1
ATOM 662 C CA . ARG A 1 82 ? -15.290 3.462 9.199 1.00 91.75 82 ARG A CA 1
ATOM 663 C C . ARG A 1 82 ? -16.535 4.341 9.074 1.00 91.75 82 ARG A C 1
ATOM 665 O O . ARG A 1 82 ? -17.034 4.537 7.969 1.00 91.75 82 ARG A O 1
ATOM 672 N N . GLN A 1 83 ? -16.992 4.907 10.184 1.00 90.94 83 GLN A N 1
ATOM 673 C CA . GLN A 1 83 ? -18.145 5.805 10.190 1.00 90.94 83 GLN A CA 1
ATOM 674 C C . GLN A 1 83 ? -17.757 7.220 9.756 1.00 90.94 83 GLN A C 1
ATOM 676 O O . GLN A 1 83 ? -16.641 7.692 10.008 1.00 90.94 83 GLN A O 1
ATOM 681 N N . ASN A 1 84 ? -18.710 7.938 9.156 1.00 89.69 84 ASN A N 1
ATOM 682 C CA . ASN A 1 84 ? -18.592 9.384 9.006 1.00 89.69 84 ASN A CA 1
ATOM 683 C C . ASN A 1 84 ? -18.579 10.003 10.405 1.00 89.69 84 ASN A C 1
ATOM 685 O O . ASN A 1 84 ? -19.432 9.695 11.230 1.00 89.69 84 ASN A O 1
ATOM 689 N N . LYS A 1 85 ? -17.590 10.851 10.695 1.00 83.38 85 LYS A N 1
ATOM 690 C CA . LYS A 1 85 ? -17.388 11.398 12.040 1.00 83.38 85 LYS A CA 1
ATOM 691 C C . LYS A 1 85 ? -18.573 12.283 12.437 1.00 83.38 85 LYS A C 1
ATOM 693 O O . LYS A 1 85 ? -18.641 13.429 12.008 1.00 83.38 85 LYS A O 1
ATOM 698 N N . ILE A 1 86 ? -19.468 11.752 13.270 1.00 82.19 86 ILE A N 1
ATOM 699 C CA . ILE A 1 86 ? -20.635 12.491 13.770 1.00 82.19 86 ILE A CA 1
ATOM 700 C C . ILE A 1 86 ? -20.228 13.350 14.973 1.00 82.19 86 ILE A C 1
ATOM 702 O O . ILE A 1 86 ? -20.456 14.551 14.971 1.00 82.19 86 ILE A O 1
ATOM 706 N N . ASN A 1 87 ? -19.550 12.765 15.971 1.00 86.31 87 ASN A N 1
ATOM 707 C CA . ASN A 1 87 ? -19.153 13.453 17.208 1.00 86.31 87 ASN A CA 1
ATOM 708 C C . ASN A 1 87 ? -17.796 12.955 17.741 1.00 86.31 87 ASN A C 1
ATOM 710 O O . ASN A 1 87 ? -17.323 11.886 17.365 1.00 86.31 87 A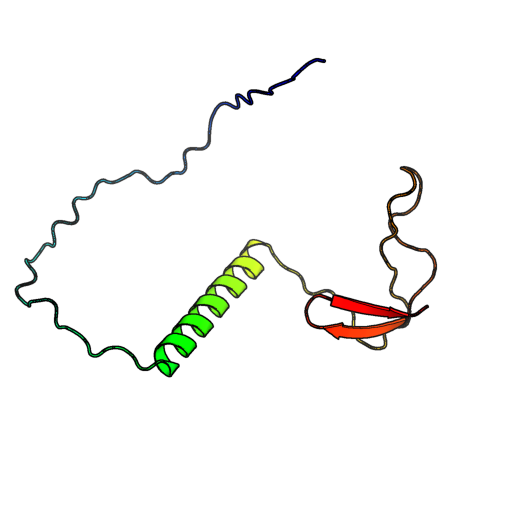SN A O 1
ATOM 714 N N . LYS A 1 88 ? -17.171 13.713 18.659 1.00 83.31 88 LYS A N 1
ATOM 715 C CA . LYS A 1 88 ? -15.855 13.373 19.250 1.00 83.31 88 LYS A CA 1
ATOM 716 C C . LYS A 1 88 ? -15.869 12.142 20.172 1.00 83.31 88 LYS A C 1
ATOM 718 O O . LYS A 1 88 ? -14.813 11.556 20.366 1.00 83.31 88 LYS A O 1
ATOM 723 N N . LEU A 1 89 ? -17.026 11.789 20.741 1.00 89.19 89 LEU A N 1
ATOM 724 C CA . LEU A 1 89 ? -17.172 10.712 21.733 1.00 89.19 89 LEU A CA 1
ATOM 725 C C . LEU A 1 89 ? -17.622 9.369 21.137 1.00 89.19 89 LEU A C 1
ATOM 727 O O . LEU A 1 89 ? -17.681 8.379 21.856 1.00 89.19 89 LEU A O 1
ATOM 731 N N . PHE A 1 90 ? -17.967 9.329 19.849 1.00 88.69 90 PHE A N 1
ATOM 732 C CA . PHE A 1 90 ? -18.403 8.091 19.205 1.00 88.69 90 PHE A CA 1
ATOM 733 C C . PHE A 1 90 ? -17.203 7.270 18.723 1.00 88.69 90 PHE A C 1
ATOM 735 O O . PHE A 1 90 ? -16.173 7.853 18.357 1.00 88.69 90 PHE A O 1
ATOM 742 N N . PRO A 1 91 ? -17.323 5.929 18.701 1.00 90.81 91 PRO A N 1
ATOM 743 C CA . PRO A 1 91 ? -16.290 5.077 18.138 1.00 90.81 91 PRO A CA 1
ATOM 744 C C . PRO A 1 91 ? -16.064 5.406 16.650 1.00 90.81 91 PRO A C 1
ATOM 746 O O . PRO A 1 91 ? -16.975 5.860 15.961 1.00 90.81 91 PRO A O 1
ATOM 749 N N . PRO A 1 92 ? -14.847 5.190 16.126 1.00 91.56 92 PRO A N 1
ATOM 750 C CA . PRO A 1 92 ? -14.524 5.502 14.733 1.00 91.56 92 PRO A CA 1
ATOM 751 C C . PRO A 1 92 ? -15.123 4.521 13.708 1.00 91.56 92 PRO A C 1
ATOM 753 O O . PRO A 1 92 ? -15.136 4.830 12.513 1.00 91.56 92 PRO A O 1
ATOM 756 N N . TYR A 1 93 ? -15.576 3.347 14.149 1.00 92.69 93 TYR A N 1
ATOM 757 C CA . TYR A 1 93 ? -16.100 2.274 13.304 1.00 92.69 93 TYR A CA 1
ATOM 758 C C . TYR A 1 93 ? -17.540 1.937 13.667 1.00 92.69 93 TYR A C 1
ATOM 760 O O . TYR A 1 93 ? -17.944 2.093 14.820 1.00 92.69 93 TYR A O 1
ATOM 768 N N . ASP A 1 94 ? -18.283 1.444 12.679 1.00 90.88 94 ASP A N 1
ATOM 769 C CA . ASP A 1 94 ? -19.664 1.027 12.864 1.00 90.88 94 ASP A CA 1
ATOM 770 C C . ASP A 1 94 ? -19.715 -0.269 13.665 1.00 90.88 94 ASP A C 1
ATOM 772 O O . ASP A 1 94 ? -19.006 -1.206 13.300 1.00 90.88 94 ASP A O 1
ATOM 776 N N . PRO A 1 95 ? -20.504 -0.344 14.753 1.00 89.81 95 PRO A N 1
ATOM 777 C CA . PRO A 1 95 ? -20.630 -1.572 15.526 1.00 89.81 95 PRO A CA 1
ATOM 778 C C . PRO A 1 95 ? -21.293 -2.703 14.733 1.00 89.81 95 PRO A C 1
ATOM 780 O O . PRO A 1 95 ? -21.159 -3.864 15.118 1.00 89.81 95 PRO A O 1
ATOM 783 N N . LYS A 1 96 ? -22.020 -2.399 13.650 1.00 91.31 96 LYS A N 1
ATOM 784 C CA . LYS A 1 96 ? -22.640 -3.423 12.818 1.00 91.31 96 LYS A CA 1
ATOM 785 C C . LYS A 1 96 ? -21.563 -4.144 11.992 1.00 91.31 96 LYS A C 1
ATOM 787 O O . LYS A 1 96 ? -20.853 -3.486 11.230 1.00 91.31 96 LYS A O 1
ATOM 792 N N . PRO A 1 97 ? -21.444 -5.480 12.094 1.00 92.25 97 PRO A N 1
ATOM 793 C CA . PRO A 1 97 ? -20.531 -6.237 11.251 1.00 92.25 97 PRO A CA 1
ATOM 794 C C . PRO A 1 97 ? -21.041 -6.280 9.808 1.00 92.25 97 PRO A C 1
ATOM 796 O O . PRO A 1 97 ? -22.242 -6.395 9.560 1.00 92.25 97 PRO A O 1
ATOM 799 N N . PHE A 1 98 ? -20.110 -6.207 8.861 1.00 92.62 98 PHE A N 1
ATOM 800 C CA . PHE A 1 98 ? -20.362 -6.377 7.436 1.00 92.62 98 PHE A CA 1
ATOM 801 C C . PHE A 1 98 ? -19.597 -7.593 6.922 1.00 92.62 98 PHE A C 1
ATOM 803 O O . PHE A 1 98 ? -18.480 -7.878 7.362 1.00 92.62 98 PHE A O 1
ATOM 810 N N . LYS A 1 99 ? -20.176 -8.260 5.924 1.00 92.19 99 LYS A N 1
ATOM 811 C CA . LYS A 1 99 ? -19.534 -9.354 5.203 1.00 92.19 99 LYS A CA 1
ATOM 812 C C . LYS A 1 99 ? -18.759 -8.821 4.006 1.00 92.19 99 LYS A C 1
ATOM 814 O O . LYS A 1 99 ? -19.276 -8.012 3.227 1.00 92.19 99 LYS A O 1
ATOM 819 N N . PHE A 1 100 ? -17.533 -9.301 3.828 1.00 91.81 100 PHE A N 1
ATOM 820 C CA . PHE A 1 100 ? -16.695 -8.915 2.700 1.00 91.81 100 PHE A CA 1
ATOM 821 C C . PHE A 1 100 ? -17.051 -9.710 1.431 1.00 91.81 100 PHE A C 1
ATOM 823 O O . PHE A 1 100 ? -16.933 -10.935 1.405 1.00 91.81 100 PHE A O 1
ATOM 830 N N . ILE A 1 101 ? -17.475 -9.011 0.368 1.00 91.94 101 ILE A N 1
ATOM 831 C CA . ILE A 1 101 ? -17.934 -9.617 -0.895 1.00 91.94 101 ILE A CA 1
ATOM 832 C C . ILE A 1 101 ? -16.833 -9.678 -1.955 1.00 91.94 101 ILE A C 1
ATOM 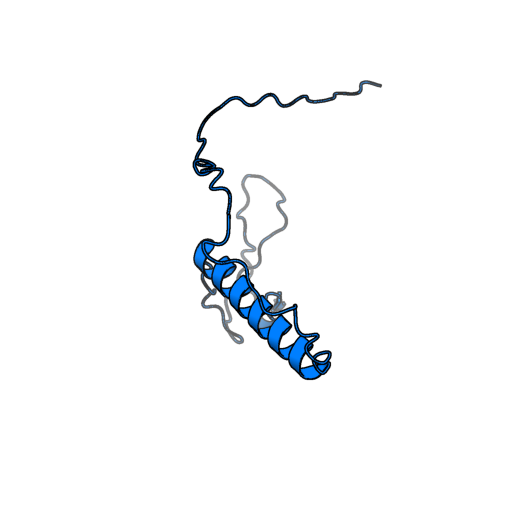834 O O . ILE A 1 101 ? -16.688 -10.698 -2.622 1.00 91.94 101 ILE A O 1
ATOM 838 N N . SER A 1 102 ? -16.117 -8.576 -2.186 1.00 90.69 102 SER A N 1
ATOM 839 C CA . SER A 1 102 ? -15.161 -8.495 -3.298 1.00 90.69 102 SER A CA 1
ATOM 840 C C . SER A 1 102 ? -14.191 -7.333 -3.160 1.00 90.69 102 SER A C 1
ATOM 842 O O . SER A 1 102 ? -14.589 -6.237 -2.750 1.00 90.69 102 SER A O 1
ATOM 844 N N . ASP A 1 103 ? -12.964 -7.531 -3.620 1.00 91.44 103 ASP A N 1
ATOM 845 C CA . ASP A 1 103 ? -11.916 -6.528 -3.740 1.00 91.44 103 ASP A CA 1
ATOM 846 C C . ASP A 1 103 ? -11.694 -6.065 -5.189 1.00 91.44 103 ASP A C 1
ATOM 848 O O . ASP A 1 103 ? -11.783 -6.820 -6.156 1.00 91.44 103 ASP A O 1
ATOM 852 N N . LYS A 1 104 ? -11.378 -4.777 -5.345 1.00 89.94 104 LYS A N 1
ATOM 853 C CA . LYS A 1 104 ? -10.893 -4.169 -6.589 1.00 89.94 104 LYS A CA 1
ATOM 854 C C . LYS A 1 104 ? -9.650 -3.339 -6.286 1.00 89.94 104 LYS A C 1
ATOM 856 O O . LYS A 1 104 ? -9.701 -2.111 -6.197 1.00 89.94 104 LYS A O 1
ATOM 861 N N . GLY A 1 105 ? -8.522 -4.019 -6.092 1.00 83.94 105 GLY A N 1
ATOM 862 C CA . GLY A 1 105 ? -7.264 -3.379 -5.714 1.00 83.94 105 GLY A CA 1
ATOM 863 C C . GLY A 1 105 ? -7.334 -2.825 -4.291 1.00 83.94 105 GLY A C 1
ATOM 864 O O . GLY A 1 105 ? -7.308 -3.589 -3.337 1.00 83.94 105 GLY A O 1
ATOM 865 N N . SER A 1 106 ? -7.419 -1.502 -4.142 1.00 82.25 106 SER A N 1
ATOM 866 C CA . SER A 1 106 ? -7.570 -0.852 -2.829 1.00 82.25 106 SER A CA 1
ATOM 867 C C . SER A 1 106 ? -9.025 -0.675 -2.389 1.00 82.25 106 SER A C 1
ATOM 869 O O . SER A 1 106 ? -9.270 -0.304 -1.242 1.00 82.25 106 SER A O 1
ATOM 871 N N . LEU A 1 107 ? -9.992 -0.907 -3.282 1.00 88.69 107 LEU A N 1
ATOM 872 C CA . LEU A 1 107 ? -11.410 -0.726 -2.994 1.00 88.69 107 LEU A CA 1
ATOM 873 C C . LEU A 1 107 ? -12.036 -2.040 -2.517 1.00 88.69 107 LEU A C 1
ATOM 875 O O . LEU A 1 107 ? -12.050 -3.030 -3.246 1.00 88.69 107 LEU A O 1
ATOM 879 N N . ILE A 1 108 ? -12.595 -2.024 -1.312 1.00 89.94 108 ILE A N 1
ATOM 880 C CA . ILE A 1 108 ? -13.268 -3.161 -0.671 1.00 89.94 108 ILE A CA 1
ATOM 881 C C . ILE A 1 108 ? -14.780 -2.943 -0.758 1.00 89.94 108 ILE A C 1
ATOM 883 O O . ILE A 1 108 ? -15.272 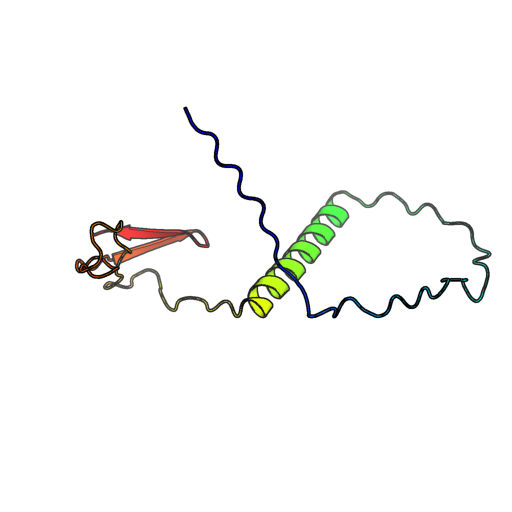-1.873 -0.403 1.00 89.94 108 ILE A O 1
ATOM 887 N N . THR A 1 109 ? -15.521 -3.956 -1.214 1.00 92.06 109 THR A N 1
ATOM 888 C CA . THR A 1 109 ? -16.993 -3.951 -1.225 1.00 92.06 109 THR A CA 1
ATOM 889 C C . THR A 1 109 ? -17.523 -4.875 -0.135 1.00 92.06 109 THR A C 1
ATOM 891 O O . THR A 1 109 ? -17.266 -6.080 -0.165 1.00 92.06 109 THR A O 1
ATOM 894 N N . ALA A 1 110 ? -18.283 -4.320 0.808 1.00 90.94 110 ALA A N 1
ATOM 895 C CA . ALA A 1 110 ? -18.884 -5.056 1.915 1.00 90.94 110 ALA A CA 1
ATOM 896 C C . ALA A 1 110 ? -20.400 -4.821 1.966 1.00 90.94 110 ALA A C 1
ATOM 898 O O . ALA A 1 110 ? -20.884 -3.766 1.548 1.00 90.94 110 ALA A O 1
ATOM 899 N N . ARG A 1 111 ? -21.151 -5.803 2.468 1.00 89.44 111 ARG A N 1
ATOM 900 C CA . ARG A 1 111 ? -22.613 -5.737 2.612 1.00 89.44 111 ARG A CA 1
ATOM 901 C C . ARG A 1 111 ? -23.025 -6.131 4.023 1.00 89.44 111 ARG A C 1
ATOM 903 O O . ARG A 1 111 ? -22.410 -7.011 4.621 1.00 89.44 111 ARG A O 1
ATOM 910 N N . ALA A 1 112 ? -24.034 -5.426 4.523 1.00 82.44 112 ALA A N 1
ATOM 911 C CA . ALA A 1 112 ? -24.645 -5.637 5.830 1.00 82.44 112 ALA A CA 1
ATOM 912 C C . ALA A 1 112 ? -25.742 -6.703 5.816 1.00 82.44 112 ALA A C 1
ATOM 914 O O . ALA A 1 112 ? -26.236 -7.025 4.708 1.00 82.44 112 ALA A O 1
#

pLDDT: mean 78.65, std 18.53, range [33.62, 97.88]